Protein AF-A0A1D7TLJ8-F1 (afdb_monomer)

pLDDT: mean 74.47, std 14.19, range [50.56, 96.25]

Radius of gyration: 20.77 Å; Cα contacts (8 Å, |Δi|>4): 31; chains: 1; bounding box: 54×52×45 Å

Mean predicted aligned error: 14.7 Å

Organism: NCBI:txid1193502

Sequence (94 aa):
MLEYYREYRSLAHMAFDYEISEPTASRIIKEVETVLIHSGKFSLPGKKALHQEGGIELEYIVIDATECPVQRPKKDNGVATVGRKSVILPKDKL

Structure (mmCIF, N/CA/C/O backbone):
data_AF-A0A1D7TLJ8-F1
#
_entry.id   AF-A0A1D7TLJ8-F1
#
loop_
_atom_site.group_PDB
_atom_site.id
_atom_site.type_symbol
_atom_site.label_atom_id
_atom_site.label_alt_id
_atom_site.label_comp_id
_atom_site.label_asym_id
_atom_site.label_entity_id
_atom_site.label_seq_id
_atom_site.pdbx_PDB_ins_code
_atom_site.Cartn_x
_atom_site.Cartn_y
_atom_site.Cartn_z
_atom_site.occupancy
_atom_site.B_iso_or_equiv
_atom_site.auth_seq_id
_atom_site.auth_comp_id
_atom_site.auth_asym_id
_atom_site.auth_atom_id
_atom_site.pdbx_PDB_model_num
ATOM 1 N N . MET A 1 1 ? -5.549 -3.039 -11.560 1.00 64.44 1 MET A N 1
ATOM 2 C CA . MET A 1 1 ? -4.842 -2.386 -10.434 1.00 64.44 1 MET A CA 1
ATOM 3 C C . MET A 1 1 ? -5.434 -2.643 -9.062 1.00 64.44 1 MET A C 1
ATOM 5 O O . MET A 1 1 ? -4.673 -2.763 -8.110 1.00 64.44 1 MET A O 1
ATOM 9 N N . LEU A 1 2 ? -6.761 -2.741 -8.923 1.00 70.06 2 LEU A N 1
ATOM 10 C CA . LEU A 1 2 ? -7.352 -3.183 -7.656 1.00 70.06 2 LEU A CA 1
ATOM 11 C C . LEU A 1 2 ? -7.039 -4.659 -7.341 1.00 70.06 2 LEU A C 1
ATOM 13 O O . LEU A 1 2 ? -7.231 -5.066 -6.197 1.00 70.06 2 LEU A O 1
ATOM 17 N N . GLU A 1 3 ? -6.511 -5.443 -8.299 1.00 72.81 3 GLU A N 1
ATOM 18 C CA . GLU A 1 3 ? -6.028 -6.806 -8.019 1.00 72.81 3 GLU A CA 1
ATOM 19 C C . GLU A 1 3 ? -4.879 -6.807 -7.008 1.00 72.81 3 GLU A C 1
ATOM 21 O O . GLU A 1 3 ? -4.740 -7.775 -6.270 1.00 72.81 3 GLU A O 1
ATOM 26 N N . TYR A 1 4 ? -4.112 -5.715 -6.878 1.00 78.62 4 TYR A N 1
ATOM 27 C CA . TYR A 1 4 ? -3.138 -5.589 -5.791 1.00 78.62 4 TYR A CA 1
ATOM 28 C C . TYR A 1 4 ? -3.801 -5.733 -4.414 1.00 78.62 4 TYR A C 1
ATOM 30 O O . TYR A 1 4 ? -3.287 -6.430 -3.551 1.00 78.62 4 TYR A O 1
ATOM 38 N N . TYR A 1 5 ? -4.973 -5.128 -4.210 1.00 75.69 5 TYR A N 1
ATOM 39 C CA . TYR A 1 5 ? -5.670 -5.163 -2.920 1.00 75.69 5 TYR A CA 1
ATOM 40 C C . TYR A 1 5 ? -6.502 -6.427 -2.709 1.00 75.69 5 TYR A C 1
ATOM 42 O O . TYR A 1 5 ? -6.777 -6.786 -1.568 1.00 75.69 5 TYR A O 1
ATOM 50 N N . ARG A 1 6 ? -6.933 -7.085 -3.792 1.00 79.00 6 ARG A N 1
ATOM 51 C CA . ARG A 1 6 ? -7.735 -8.316 -3.716 1.00 79.00 6 ARG A CA 1
ATOM 52 C C . ARG A 1 6 ? -6.898 -9.590 -3.688 1.00 79.00 6 ARG A C 1
ATOM 54 O O . ARG A 1 6 ? -7.276 -10.533 -3.009 1.00 79.00 6 ARG A O 1
ATOM 61 N N . GLU A 1 7 ? -5.794 -9.615 -4.424 1.00 79.62 7 GLU A N 1
ATOM 62 C CA . GLU A 1 7 ? -4.989 -10.818 -4.673 1.00 79.62 7 GLU A CA 1
ATOM 63 C C . GLU A 1 7 ? -3.528 -10.650 -4.232 1.00 79.62 7 GLU A C 1
ATOM 65 O O . GLU A 1 7 ? -2.748 -11.591 -4.348 1.00 79.62 7 GLU A O 1
ATOM 70 N N . TYR A 1 8 ? -3.127 -9.461 -3.756 1.00 80.00 8 TYR A N 1
ATOM 71 C CA . TYR A 1 8 ? -1.739 -9.160 -3.373 1.00 80.00 8 TYR A CA 1
ATOM 72 C C . TYR A 1 8 ? -0.709 -9.491 -4.468 1.00 80.00 8 TYR A C 1
ATOM 74 O O . TYR A 1 8 ? 0.444 -9.842 -4.203 1.00 80.00 8 TYR A O 1
ATOM 82 N N . ARG A 1 9 ? -1.117 -9.351 -5.734 1.00 83.56 9 ARG A N 1
ATOM 83 C CA . ARG A 1 9 ? -0.287 -9.671 -6.899 1.00 83.56 9 ARG A CA 1
ATOM 84 C C . ARG A 1 9 ? 0.949 -8.763 -6.955 1.00 83.56 9 ARG A C 1
ATOM 86 O O . ARG A 1 9 ? 0.879 -7.580 -6.624 1.00 83.56 9 ARG A O 1
ATOM 93 N N . SER A 1 10 ? 2.101 -9.302 -7.364 1.00 88.19 10 SER A N 1
ATOM 94 C CA . SER A 1 10 ? 3.351 -8.522 -7.376 1.00 88.19 10 SER A CA 1
ATOM 95 C C . SER A 1 10 ? 3.315 -7.372 -8.393 1.00 88.19 10 SER A C 1
ATOM 97 O O . SER A 1 10 ? 2.609 -7.431 -9.402 1.00 88.19 10 SER A O 1
ATOM 99 N N . LEU A 1 11 ? 4.126 -6.332 -8.154 1.00 89.69 11 LEU A N 1
ATOM 100 C CA . LEU A 1 11 ? 4.252 -5.196 -9.077 1.00 89.69 11 LEU A CA 1
ATOM 101 C C . LEU A 1 11 ? 4.710 -5.630 -10.474 1.00 89.69 11 LEU A C 1
ATOM 103 O O . LEU A 1 11 ? 4.215 -5.082 -11.449 1.00 89.69 11 LEU A O 1
ATOM 107 N N . ALA A 1 12 ? 5.597 -6.625 -10.561 1.00 90.38 12 ALA A N 1
ATOM 108 C CA . ALA A 1 12 ? 6.072 -7.205 -11.817 1.00 90.38 12 ALA A CA 1
ATOM 109 C C . ALA A 1 12 ? 4.946 -7.873 -12.615 1.00 90.38 12 ALA A C 1
ATOM 111 O O . ALA A 1 12 ? 4.820 -7.654 -13.816 1.00 90.38 12 ALA A O 1
ATOM 112 N N . HIS A 1 13 ? 4.087 -8.644 -11.941 1.00 89.81 13 HIS A N 1
ATOM 113 C CA . HIS A 1 13 ? 2.933 -9.262 -12.589 1.00 89.81 13 HIS A CA 1
ATOM 114 C C . HIS A 1 13 ? 1.955 -8.204 -13.101 1.00 89.81 13 HIS A C 1
ATOM 116 O O . HIS A 1 13 ? 1.544 -8.269 -14.248 1.00 89.81 13 HIS A O 1
ATOM 122 N N . MET A 1 14 ? 1.645 -7.182 -12.300 1.00 89.31 14 MET A N 1
ATOM 123 C CA . MET A 1 14 ? 0.781 -6.091 -12.765 1.00 89.31 14 MET A CA 1
ATOM 124 C C . MET A 1 14 ? 1.424 -5.266 -13.881 1.00 89.31 14 MET A C 1
A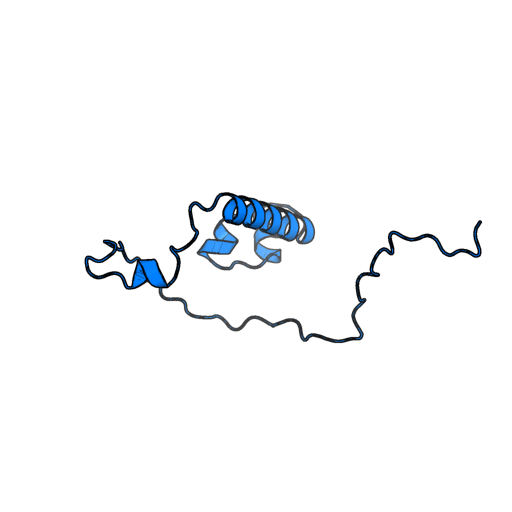TOM 126 O O . MET A 1 14 ? 0.738 -4.832 -14.795 1.00 89.31 14 MET A O 1
ATOM 130 N N . ALA A 1 15 ? 2.733 -5.036 -13.820 1.00 91.94 15 ALA A N 1
ATOM 131 C CA . ALA A 1 15 ? 3.472 -4.373 -14.885 1.00 91.94 15 ALA A CA 1
ATOM 132 C C . ALA A 1 15 ? 3.334 -5.138 -16.208 1.00 91.94 15 ALA A C 1
ATOM 134 O O . ALA A 1 15 ? 3.079 -4.528 -17.242 1.00 91.94 15 ALA A O 1
ATOM 135 N N . PHE A 1 16 ? 3.426 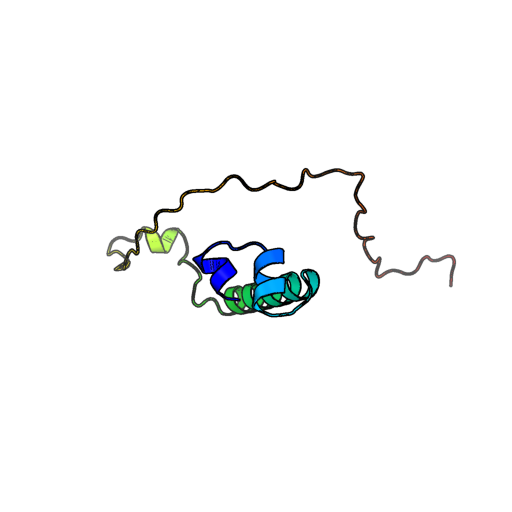-6.468 -16.151 1.00 93.69 16 PHE A N 1
ATOM 136 C CA . PHE A 1 16 ? 3.207 -7.339 -17.298 1.00 93.69 16 PHE A CA 1
ATOM 137 C C . PHE A 1 16 ? 1.751 -7.307 -17.786 1.00 93.69 16 PHE A C 1
ATOM 139 O O . PHE A 1 16 ? 1.516 -7.005 -18.950 1.00 93.69 16 PHE A O 1
ATOM 146 N N . ASP A 1 17 ? 0.783 -7.549 -16.896 1.00 92.62 17 ASP A N 1
ATOM 147 C CA . ASP A 1 17 ? -0.647 -7.645 -17.231 1.00 92.62 17 ASP A CA 1
ATOM 148 C C . ASP A 1 17 ? -1.201 -6.336 -17.829 1.00 92.62 17 ASP A C 1
ATOM 150 O O . ASP A 1 17 ? -2.085 -6.362 -18.683 1.00 92.62 17 ASP A O 1
ATOM 154 N N . TYR A 1 18 ? -0.678 -5.189 -17.385 1.00 91.88 18 TYR A N 1
ATOM 155 C CA . TYR A 1 18 ? -1.110 -3.857 -17.822 1.00 91.88 18 TYR A CA 1
ATOM 156 C C . TYR A 1 18 ? -0.150 -3.181 -18.810 1.00 91.88 18 TYR A C 1
ATOM 158 O O . TYR A 1 18 ? -0.368 -2.019 -19.147 1.00 91.88 18 TYR A O 1
ATOM 166 N N . GLU A 1 19 ? 0.907 -3.868 -19.251 1.00 96.25 19 GLU A N 1
ATOM 167 C CA . GLU A 1 19 ? 1.925 -3.339 -20.174 1.00 96.25 19 GLU A CA 1
ATOM 168 C C . GLU A 1 19 ? 2.542 -1.995 -19.727 1.00 96.25 19 GLU A C 1
ATOM 170 O O . GLU A 1 19 ? 2.834 -1.099 -20.523 1.00 96.25 19 GLU A O 1
ATOM 175 N N . ILE A 1 20 ? 2.763 -1.838 -18.421 1.00 95.06 20 ILE A N 1
ATOM 176 C CA . ILE A 1 20 ? 3.377 -0.647 -17.818 1.00 95.06 20 ILE A CA 1
ATOM 177 C C . ILE A 1 20 ? 4.681 -1.002 -17.111 1.00 95.06 20 ILE A C 1
ATOM 179 O O . ILE A 1 20 ? 4.953 -2.151 -16.793 1.00 95.06 20 ILE A O 1
ATOM 183 N N . SER A 1 21 ? 5.499 0.004 -16.798 1.00 96.19 21 SER A N 1
ATOM 184 C CA . SER A 1 21 ? 6.685 -0.225 -15.969 1.00 96.19 21 SER A CA 1
ATOM 185 C C . SER A 1 21 ? 6.310 -0.519 -14.506 1.00 96.19 21 SER A C 1
ATOM 187 O O . SER A 1 21 ? 5.364 0.070 -13.974 1.00 96.19 21 SER A O 1
ATOM 189 N N . GLU A 1 22 ? 7.086 -1.358 -13.810 1.00 92.69 22 GLU A N 1
ATOM 190 C CA . GLU A 1 22 ? 6.900 -1.607 -12.368 1.00 92.69 22 GLU A CA 1
ATOM 191 C C . GLU A 1 22 ? 6.887 -0.321 -11.516 1.00 92.69 22 GLU A C 1
ATOM 193 O O . GLU A 1 22 ? 6.029 -0.197 -10.634 1.00 92.69 22 GLU A O 1
ATOM 198 N N . PRO A 1 23 ? 7.759 0.684 -11.761 1.00 94.88 23 PRO A N 1
ATOM 199 C CA . PRO A 1 23 ? 7.673 1.960 -11.054 1.00 94.88 23 PRO A CA 1
ATOM 200 C C . PRO A 1 23 ? 6.351 2.693 -11.292 1.00 94.88 23 PRO A C 1
ATOM 202 O O . PRO A 1 23 ? 5.817 3.299 -10.361 1.00 94.88 23 PRO A O 1
ATOM 205 N N . THR A 1 24 ? 5.815 2.642 -12.516 1.00 95.00 24 THR A N 1
ATOM 206 C CA . THR A 1 24 ? 4.496 3.208 -12.839 1.00 95.00 24 THR A CA 1
ATOM 207 C C . THR A 1 24 ? 3.408 2.484 -12.052 1.00 95.00 24 THR A C 1
ATOM 209 O O . THR A 1 24 ? 2.580 3.143 -11.424 1.00 95.00 24 THR A O 1
ATOM 212 N N . ALA A 1 25 ? 3.464 1.149 -11.994 1.00 92.06 25 ALA A N 1
ATOM 213 C CA . ALA A 1 25 ? 2.534 0.359 -11.195 1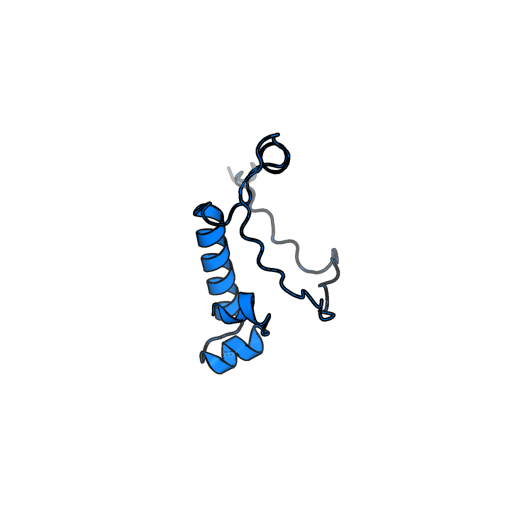.00 92.06 25 ALA A CA 1
ATOM 214 C C . ALA A 1 25 ? 2.592 0.747 -9.702 1.00 92.06 25 ALA A C 1
ATOM 216 O O . ALA A 1 25 ? 1.573 0.996 -9.063 1.00 92.06 25 ALA A O 1
ATOM 217 N N . SER A 1 26 ? 3.793 0.906 -9.138 1.00 90.88 26 SER A N 1
ATOM 218 C CA . SER A 1 26 ? 3.949 1.355 -7.747 1.00 90.88 26 SER A CA 1
ATOM 219 C C . SER A 1 26 ? 3.358 2.748 -7.497 1.00 90.88 26 SER A C 1
ATOM 221 O O . SER A 1 26 ? 2.768 2.985 -6.442 1.00 90.88 26 SER A O 1
ATOM 223 N N . ARG A 1 27 ? 3.526 3.686 -8.440 1.00 94.50 27 ARG A N 1
ATOM 224 C CA . ARG A 1 27 ? 3.025 5.064 -8.306 1.00 94.50 27 ARG A CA 1
ATOM 225 C C . ARG A 1 27 ? 1.506 5.115 -8.284 1.00 94.50 27 ARG A C 1
ATOM 227 O O . ARG A 1 27 ? 0.955 5.700 -7.358 1.00 94.50 27 ARG A O 1
ATOM 234 N N . ILE A 1 28 ? 0.848 4.471 -9.244 1.00 93.12 28 ILE A N 1
ATOM 235 C CA . ILE A 1 28 ? -0.615 4.528 -9.333 1.00 93.12 28 ILE A CA 1
ATOM 236 C C . ILE A 1 28 ? -1.247 3.819 -8.122 1.00 93.12 28 ILE A C 1
ATOM 238 O O . ILE A 1 28 ? -2.207 4.343 -7.567 1.00 93.12 28 ILE A O 1
ATOM 242 N N . ILE A 1 29 ? -0.682 2.702 -7.631 1.00 91.00 29 ILE A N 1
ATOM 243 C CA . ILE A 1 29 ? -1.159 2.055 -6.389 1.00 91.00 29 ILE A CA 1
ATOM 244 C C . ILE A 1 29 ? -1.145 3.053 -5.230 1.00 91.00 29 ILE A C 1
ATOM 246 O O . ILE A 1 29 ? -2.171 3.255 -4.592 1.00 91.00 29 ILE A O 1
ATOM 250 N N . LYS A 1 30 ? -0.022 3.748 -5.008 1.00 91.44 30 LYS A N 1
ATOM 251 C CA . LYS A 1 30 ? 0.103 4.754 -3.938 1.00 91.44 30 LYS A CA 1
ATOM 252 C C . LYS A 1 30 ? -0.869 5.921 -4.103 1.00 91.44 30 LYS A C 1
ATOM 254 O O . LYS A 1 30 ? -1.383 6.430 -3.107 1.00 91.44 30 LYS A O 1
ATOM 259 N N . GLU A 1 31 ? -1.109 6.370 -5.332 1.00 94.00 31 GLU A N 1
ATOM 260 C CA . GLU A 1 31 ? -2.075 7.436 -5.618 1.00 94.00 31 GLU A CA 1
ATOM 261 C C . GLU A 1 31 ? -3.502 6.994 -5.279 1.00 94.00 31 GLU A C 1
ATOM 263 O O . GLU A 1 31 ? -4.214 7.711 -4.575 1.00 94.00 31 GLU A O 1
ATOM 268 N N . VAL A 1 32 ? -3.891 5.785 -5.690 1.00 90.50 32 VAL A N 1
ATOM 269 C CA . VAL A 1 32 ? -5.195 5.192 -5.360 1.00 90.50 32 VAL A CA 1
ATOM 270 C C . VAL A 1 32 ? -5.348 5.031 -3.847 1.00 90.50 32 VAL A C 1
ATOM 272 O O . VAL A 1 32 ? -6.348 5.477 -3.289 1.00 90.50 32 VAL A O 1
ATOM 275 N N . GLU A 1 33 ? -4.343 4.477 -3.167 1.00 89.31 33 GLU A N 1
ATOM 276 C CA . GLU A 1 33 ? -4.282 4.364 -1.702 1.00 89.31 33 GLU A CA 1
ATOM 277 C C . GLU A 1 33 ? -4.511 5.717 -1.027 1.00 89.31 33 GLU A C 1
ATOM 279 O O . GLU A 1 33 ? -5.341 5.849 -0.127 1.00 89.31 33 GLU A O 1
ATOM 284 N N . THR A 1 34 ? -3.812 6.748 -1.504 1.00 93.25 34 THR A N 1
ATOM 285 C CA . THR A 1 34 ? -3.913 8.105 -0.965 1.00 93.25 34 THR A CA 1
ATOM 286 C C . THR A 1 34 ? -5.331 8.644 -1.114 1.00 93.25 34 THR A C 1
ATOM 288 O O . THR A 1 34 ? -5.877 9.177 -0.147 1.00 93.25 34 THR A O 1
ATOM 291 N N . VAL A 1 35 ? -5.954 8.479 -2.284 1.00 93.56 35 VAL A N 1
ATOM 292 C CA . VAL A 1 35 ? -7.338 8.914 -2.532 1.00 93.56 35 VAL A CA 1
ATOM 293 C C . VAL A 1 35 ? -8.326 8.156 -1.643 1.00 93.56 35 VAL A C 1
ATOM 295 O O . VAL A 1 35 ? -9.205 8.774 -1.041 1.00 93.56 35 VAL A O 1
ATOM 298 N N . LEU A 1 36 ? -8.177 6.835 -1.513 1.00 88.12 36 LEU A N 1
ATOM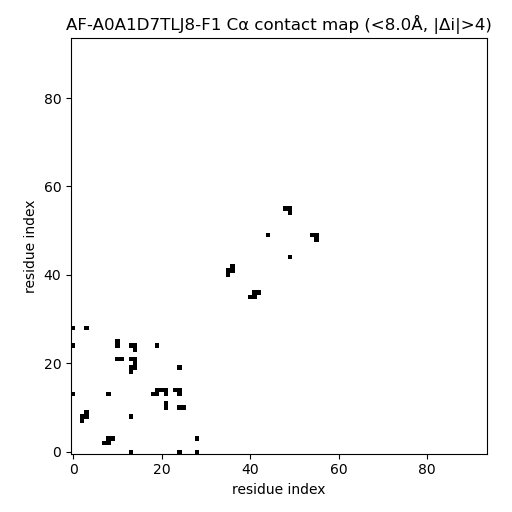 299 C CA . LEU A 1 36 ? -9.055 6.007 -0.683 1.00 88.12 36 LEU A CA 1
ATOM 300 C C . LEU A 1 36 ? -8.963 6.393 0.795 1.00 88.12 36 LEU A C 1
ATOM 302 O O . LEU A 1 36 ? -10.000 6.555 1.441 1.00 88.12 36 LEU A O 1
ATOM 306 N N . ILE A 1 37 ? -7.751 6.620 1.306 1.00 88.50 37 ILE A N 1
ATOM 307 C CA . ILE A 1 37 ? -7.523 7.087 2.680 1.00 88.50 37 ILE A CA 1
ATOM 308 C C . ILE A 1 37 ? -8.158 8.465 2.892 1.00 88.50 37 ILE A C 1
ATOM 310 O O . ILE A 1 37 ? -8.891 8.654 3.861 1.00 88.50 37 ILE A O 1
ATOM 314 N N . HIS A 1 38 ? -7.940 9.413 1.973 1.00 93.00 38 HIS A N 1
ATOM 315 C CA . HIS A 1 38 ? -8.518 10.760 2.076 1.00 93.00 38 HIS A CA 1
ATOM 316 C C . HIS A 1 38 ? -10.044 10.766 1.978 1.00 93.00 38 HIS A C 1
ATOM 318 O O . HIS A 1 38 ? -10.686 11.658 2.526 1.00 93.00 38 HIS A O 1
ATOM 324 N N . SER A 1 39 ? -10.638 9.782 1.300 1.00 93.25 39 SER A N 1
ATOM 325 C CA . SER A 1 39 ? -12.093 9.696 1.176 1.00 93.25 39 SER A CA 1
ATOM 326 C C . SER A 1 39 ? -12.801 9.421 2.506 1.00 93.25 39 SER A C 1
ATOM 328 O O . SER A 1 39 ? -13.988 9.717 2.621 1.00 93.25 39 SER A O 1
ATOM 330 N N . GLY A 1 40 ? -12.122 8.801 3.480 1.00 87.12 40 GLY A N 1
ATOM 331 C CA . GLY A 1 40 ? -12.698 8.406 4.771 1.00 87.12 40 GLY A CA 1
ATOM 332 C C . GLY A 1 40 ? -13.801 7.337 4.705 1.00 87.12 40 GLY A C 1
ATOM 333 O O . GLY A 1 40 ? -14.225 6.836 5.741 1.00 87.12 40 GLY A O 1
ATOM 334 N N . LYS A 1 41 ? -14.254 6.941 3.506 1.00 84.38 41 LYS A N 1
ATOM 335 C CA . LYS A 1 41 ? -15.388 6.017 3.304 1.00 84.38 41 LYS A CA 1
ATOM 336 C C . LYS A 1 41 ? -15.146 4.620 3.868 1.00 84.38 41 LYS A C 1
ATOM 338 O O . LYS A 1 41 ? -16.093 3.937 4.232 1.00 84.38 41 LYS A O 1
ATOM 343 N N . PHE A 1 42 ? -13.882 4.211 3.916 1.00 79.38 42 PHE A N 1
ATOM 344 C CA . PHE A 1 42 ? -13.444 2.903 4.404 1.00 79.38 42 PHE A CA 1
ATOM 345 C C . PHE A 1 42 ? -12.747 3.000 5.766 1.00 79.38 42 PHE A C 1
ATOM 347 O O . PHE A 1 42 ? -12.128 2.041 6.223 1.00 79.38 42 PHE A O 1
ATOM 354 N N . SER A 1 43 ? -12.792 4.169 6.411 1.00 83.00 43 SER A N 1
ATOM 355 C CA . SER A 1 43 ? -12.229 4.337 7.743 1.00 83.00 43 SER A CA 1
ATOM 356 C C . SER A 1 43 ? -13.116 3.640 8.762 1.00 83.00 43 SER A C 1
ATOM 358 O O . SER A 1 43 ? -14.317 3.892 8.840 1.00 83.00 43 SER A O 1
ATOM 360 N N . LEU A 1 44 ? -12.506 2.777 9.572 1.00 77.88 44 LEU A N 1
ATOM 361 C CA . LEU A 1 44 ? -13.206 2.176 10.696 1.00 77.88 44 LEU A CA 1
ATOM 362 C C . LEU A 1 44 ? -13.612 3.264 11.699 1.00 77.88 44 LEU A C 1
ATOM 364 O O . LEU A 1 44 ? -12.841 4.205 11.936 1.00 77.88 44 LEU A O 1
ATOM 368 N N . PRO A 1 45 ? -14.794 3.134 12.322 1.00 77.75 45 PRO A N 1
ATOM 369 C CA . PRO A 1 45 ? -15.184 4.031 13.392 1.00 77.75 45 PRO A CA 1
ATOM 370 C C . PRO A 1 45 ? -14.190 3.912 14.557 1.00 77.75 45 PRO A C 1
ATOM 372 O O . PRO A 1 45 ? -13.539 2.884 14.764 1.00 77.75 45 PRO A O 1
ATOM 375 N N . GLY A 1 46 ? -14.042 4.992 15.327 1.00 78.44 46 GLY A N 1
ATOM 376 C CA . GLY A 1 46 ? -13.098 5.021 16.444 1.00 78.44 46 GLY A CA 1
ATOM 377 C C . GLY A 1 46 ? -13.384 3.924 17.477 1.00 78.44 46 GLY A C 1
ATOM 378 O O . GLY A 1 46 ? -14.531 3.533 17.674 1.00 78.44 46 GLY A O 1
ATOM 379 N N . LYS A 1 47 ? -12.350 3.474 18.205 1.00 75.94 47 LYS A N 1
ATOM 380 C CA . LYS A 1 47 ? -12.444 2.357 19.173 1.00 75.94 47 LYS A CA 1
ATOM 381 C C . LYS A 1 47 ? -13.636 2.453 20.136 1.00 75.94 47 LYS A C 1
ATOM 383 O O . LYS A 1 47 ? -14.242 1.444 20.452 1.00 75.94 47 LYS A O 1
ATOM 388 N N . LYS A 1 48 ? -13.992 3.660 20.591 1.00 74.25 48 LYS A N 1
ATOM 389 C CA . LYS A 1 48 ? -15.132 3.876 21.500 1.00 74.25 48 LYS A CA 1
ATOM 390 C C . LYS A 1 48 ? -16.491 3.595 20.847 1.00 74.25 48 LYS A C 1
ATOM 392 O O . LYS A 1 48 ? -17.385 3.108 21.523 1.00 74.25 48 LYS A O 1
ATOM 397 N N . ALA A 1 49 ? -16.631 3.886 19.555 1.00 72.25 49 ALA A N 1
ATOM 398 C CA . ALA A 1 49 ? -17.854 3.638 18.797 1.00 72.25 49 ALA A CA 1
ATOM 399 C C . ALA A 1 49 ? -18.053 2.140 18.500 1.00 72.25 49 ALA A C 1
ATOM 401 O O . ALA A 1 49 ? -19.184 1.685 18.420 1.00 72.25 49 ALA A O 1
ATOM 402 N N . LEU A 1 50 ? -16.968 1.359 18.424 1.00 67.50 50 LEU A N 1
ATOM 403 C CA . LEU A 1 50 ? -17.033 -0.104 18.292 1.00 67.50 50 LEU A CA 1
ATOM 404 C C . LEU A 1 50 ? -17.543 -0.819 19.559 1.00 67.50 50 LEU A C 1
ATOM 406 O O . LEU A 1 50 ? -17.941 -1.975 19.477 1.00 67.50 50 LEU A O 1
ATOM 410 N N . HIS A 1 51 ? -17.513 -0.158 20.721 1.00 69.94 51 HIS A N 1
ATOM 411 C CA . HIS A 1 51 ? -17.827 -0.756 22.027 1.00 69.94 51 HIS A CA 1
ATOM 412 C C . HIS A 1 51 ? -19.023 -0.097 22.743 1.00 69.94 51 HIS A C 1
ATOM 414 O O . HIS A 1 51 ? -19.218 -0.340 23.931 1.00 69.94 51 HIS A O 1
ATOM 420 N N . GLN A 1 52 ? -19.802 0.760 22.072 1.00 65.00 52 GLN A N 1
ATOM 421 C CA . GLN A 1 52 ? -20.974 1.392 22.691 1.00 65.00 52 GLN A CA 1
ATOM 422 C C . GLN A 1 52 ? -22.112 0.385 22.919 1.00 65.00 52 GLN A C 1
ATOM 424 O O . GLN A 1 52 ? -22.438 -0.412 22.037 1.00 65.00 52 GLN A O 1
ATOM 429 N N . GLU A 1 53 ? -22.729 0.452 24.103 1.00 54.00 53 GLU A N 1
ATOM 430 C CA . GLU A 1 53 ? -23.930 -0.3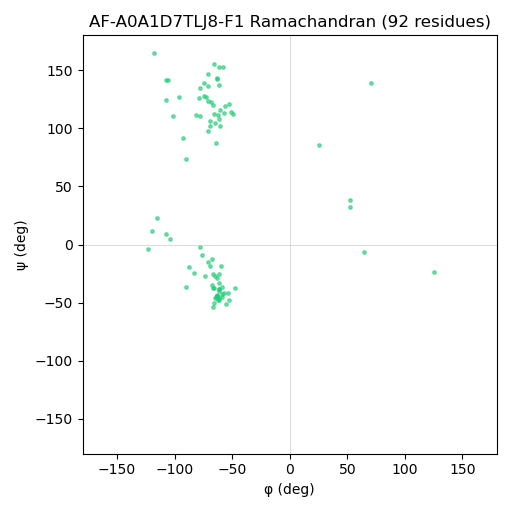14 24.452 1.00 54.00 53 GLU A CA 1
ATOM 431 C C . GLU A 1 53 ? -25.073 0.066 23.498 1.00 54.00 53 GLU A C 1
ATOM 433 O O . GLU A 1 53 ? -25.493 1.220 23.443 1.00 54.00 53 GLU A O 1
ATOM 438 N N . GLY A 1 54 ? -25.518 -0.904 22.695 1.00 60.72 54 GLY A N 1
ATOM 439 C CA . GLY A 1 54 ? -26.460 -0.714 21.585 1.00 60.72 54 GLY A CA 1
ATOM 440 C C . GLY A 1 54 ? -25.931 -1.233 20.245 1.00 60.72 54 GLY A C 1
ATOM 441 O O . GLY A 1 54 ? -26.735 -1.626 19.410 1.00 60.72 54 GLY A O 1
ATOM 442 N N . GLY A 1 55 ? -24.602 -1.330 20.094 1.00 56.44 55 GLY A N 1
ATOM 443 C CA . GLY A 1 55 ? -23.928 -1.948 18.949 1.00 56.44 55 GLY A CA 1
ATOM 444 C C . GLY A 1 55 ? -24.033 -1.145 17.648 1.00 56.44 55 GLY A C 1
ATOM 445 O O . GLY A 1 55 ? -25.080 -0.624 17.284 1.00 56.44 55 GLY A O 1
ATOM 446 N N . ILE A 1 56 ? -22.935 -1.070 16.898 1.00 61.03 56 ILE A N 1
ATOM 447 C CA . ILE A 1 56 ? -23.047 -0.870 15.450 1.00 61.03 56 ILE A CA 1
ATOM 448 C C . ILE A 1 56 ? -23.502 -2.228 14.901 1.00 61.03 56 ILE A C 1
ATOM 450 O O . ILE A 1 56 ? -22.857 -3.231 15.215 1.00 61.03 56 ILE A O 1
ATOM 454 N N . GLU A 1 57 ? -24.581 -2.287 14.112 1.00 62.56 57 GLU A N 1
ATOM 455 C CA . GLU A 1 57 ? -24.855 -3.462 13.271 1.00 62.56 57 GLU A CA 1
ATOM 456 C C . GLU A 1 57 ? -23.717 -3.568 12.252 1.00 62.56 57 GLU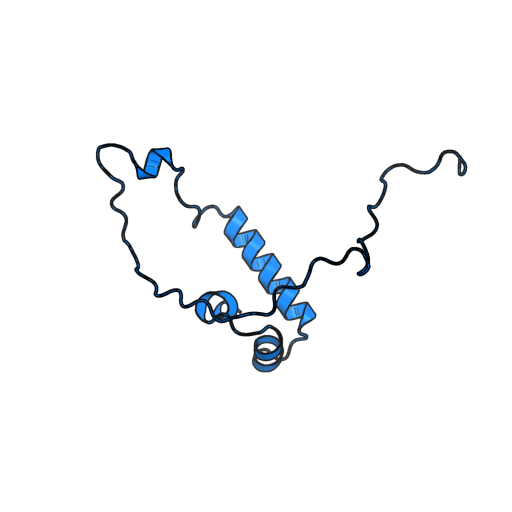 A C 1
ATOM 458 O O . GLU A 1 57 ? -23.724 -2.956 11.186 1.00 62.56 57 GLU A O 1
ATOM 463 N N . LEU A 1 58 ? -22.653 -4.257 12.650 1.00 63.16 58 LEU A N 1
ATOM 464 C CA . LEU A 1 58 ? -21.505 -4.504 11.804 1.00 63.16 58 LEU A CA 1
ATOM 465 C C . LEU A 1 58 ? -21.859 -5.680 10.901 1.00 63.16 58 LEU A C 1
ATOM 467 O O . LEU A 1 58 ? -21.975 -6.818 11.352 1.00 63.16 58 LEU A O 1
ATOM 471 N N . GLU A 1 59 ? -22.015 -5.402 9.612 1.00 64.06 59 GLU A N 1
ATOM 472 C CA . GLU A 1 59 ? -21.991 -6.439 8.591 1.00 64.06 59 GLU A CA 1
ATOM 473 C C . GLU A 1 59 ? -20.543 -6.936 8.470 1.00 64.06 59 GLU A C 1
ATOM 475 O O . GLU A 1 59 ? -19.677 -6.293 7.872 1.00 64.06 59 GLU A O 1
ATOM 480 N N . TYR A 1 60 ? -20.239 -8.046 9.143 1.00 65.69 60 TYR A N 1
ATOM 481 C CA . TYR A 1 60 ? -18.908 -8.641 9.107 1.00 65.69 60 TYR A CA 1
ATOM 482 C C . TYR A 1 60 ? -18.720 -9.428 7.811 1.00 65.69 60 TYR A C 1
ATOM 484 O O . TYR A 1 60 ? -19.463 -10.364 7.526 1.00 65.69 60 TYR A O 1
ATOM 492 N N . ILE A 1 61 ? -17.656 -9.115 7.076 1.00 61.91 61 ILE A N 1
ATOM 493 C CA . ILE A 1 61 ? -17.110 -10.007 6.054 1.00 61.91 61 ILE A CA 1
ATOM 494 C C . ILE A 1 61 ? -15.887 -10.674 6.679 1.00 61.91 61 ILE A C 1
ATOM 496 O O . ILE A 1 61 ? -14.880 -10.018 6.946 1.00 61.91 61 ILE A O 1
ATOM 500 N N . VAL A 1 62 ? -15.987 -11.975 6.955 1.00 63.22 62 VAL A N 1
ATOM 501 C CA . VAL A 1 62 ? -14.844 -12.772 7.412 1.00 63.22 62 VAL A CA 1
ATOM 502 C C . VAL A 1 62 ? -13.994 -13.093 6.188 1.00 63.22 62 VAL A C 1
ATOM 504 O O . VAL A 1 62 ? -14.424 -13.835 5.308 1.00 63.22 62 VAL A O 1
ATOM 507 N N . ILE A 1 63 ? -12.805 -12.498 6.118 1.00 66.06 63 ILE A N 1
ATOM 508 C CA . ILE A 1 63 ? -11.822 -12.760 5.065 1.00 66.06 63 ILE A CA 1
ATOM 509 C C . ILE A 1 63 ? -10.694 -13.570 5.694 1.00 66.06 63 ILE A C 1
ATOM 511 O O . ILE A 1 63 ? -10.103 -13.138 6.685 1.00 66.06 63 ILE A O 1
ATOM 515 N N . ASP A 1 64 ? -10.405 -14.737 5.123 1.00 64.81 64 ASP A N 1
ATOM 516 C CA . ASP A 1 64 ? -9.229 -15.521 5.488 1.00 64.81 64 ASP A CA 1
ATOM 517 C C . ASP A 1 64 ? -7.975 -14.784 5.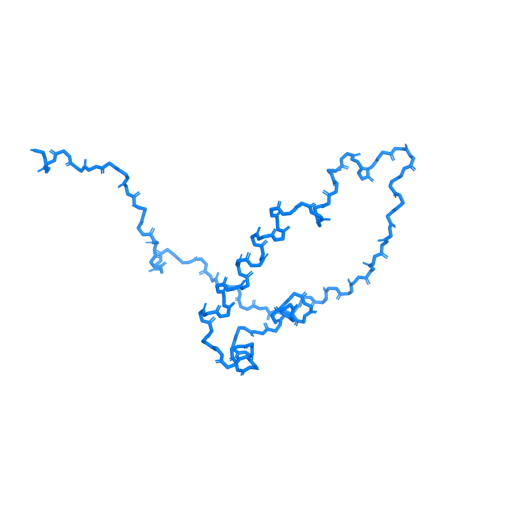000 1.00 64.81 64 ASP A C 1
ATOM 519 O O . ASP A 1 64 ? -7.671 -14.743 3.808 1.00 64.81 64 ASP A O 1
ATOM 523 N N . ALA A 1 65 ? -7.292 -14.109 5.922 1.00 64.44 65 ALA A N 1
ATOM 524 C CA . ALA A 1 65 ? -6.053 -13.401 5.646 1.00 64.44 65 ALA A CA 1
ATOM 525 C C . ALA A 1 65 ? -4.875 -14.352 5.879 1.00 64.44 65 ALA A C 1
ATOM 527 O O . ALA A 1 65 ? -4.157 -14.242 6.873 1.00 64.44 65 ALA A O 1
ATOM 528 N N . THR A 1 66 ? -4.669 -15.309 4.974 1.00 61.47 66 THR A N 1
ATOM 529 C CA . THR A 1 66 ? -3.431 -16.092 4.983 1.00 61.47 66 THR A CA 1
ATOM 530 C C . THR A 1 66 ? -2.281 -15.177 4.576 1.00 61.47 66 THR A C 1
ATOM 532 O O . THR A 1 66 ? -2.156 -14.795 3.411 1.00 61.47 66 THR A O 1
ATOM 535 N N . GLU A 1 67 ? -1.440 -14.796 5.532 1.00 61.56 67 GLU A N 1
ATOM 536 C CA . GLU A 1 67 ? -0.224 -14.045 5.242 1.00 61.56 67 GLU A CA 1
ATOM 537 C C . GLU A 1 67 ? 0.731 -14.927 4.420 1.00 61.56 67 GLU A C 1
ATOM 539 O O . GLU A 1 67 ? 1.264 -15.923 4.913 1.00 61.56 67 GLU A O 1
ATOM 544 N N . CYS A 1 68 ? 0.972 -14.579 3.153 1.00 58.88 68 CYS A N 1
ATOM 545 C CA . CYS A 1 68 ? 2.089 -15.157 2.411 1.00 58.88 68 CYS A CA 1
ATOM 546 C C . CYS A 1 68 ? 3.396 -14.471 2.841 1.00 58.88 68 CYS A C 1
ATOM 548 O O . CYS A 1 68 ? 3.447 -13.238 2.904 1.00 58.88 68 CYS A O 1
ATOM 550 N N . PRO A 1 69 ? 4.480 -15.226 3.099 1.00 57.38 69 PRO A N 1
ATOM 551 C CA . PRO A 1 69 ? 5.765 -14.641 3.447 1.00 57.38 69 PRO A CA 1
ATOM 552 C C . PRO A 1 69 ? 6.275 -13.787 2.283 1.00 57.38 69 PRO A C 1
ATOM 554 O O . PRO A 1 69 ? 6.651 -14.295 1.229 1.00 57.38 69 PRO A O 1
ATOM 557 N N . VAL A 1 70 ? 6.306 -12.473 2.485 1.00 61.28 70 VAL A N 1
ATOM 558 C CA . VAL A 1 70 ? 6.923 -11.516 1.567 1.00 61.28 70 VAL A CA 1
ATOM 559 C C . VAL A 1 70 ? 8.235 -11.021 2.164 1.00 61.28 70 VAL A C 1
ATOM 561 O O . VAL A 1 70 ? 8.352 -10.800 3.372 1.00 61.28 70 VAL A O 1
ATOM 564 N N . GLN A 1 71 ? 9.247 -10.843 1.315 1.00 52.41 71 GLN A N 1
ATOM 565 C CA . GLN A 1 71 ? 10.524 -10.269 1.719 1.00 52.41 71 GLN A CA 1
ATOM 566 C C . GLN A 1 71 ? 10.295 -8.850 2.254 1.00 52.41 71 GLN A C 1
ATOM 568 O O . GLN A 1 71 ? 10.147 -7.897 1.491 1.00 52.41 71 GLN A O 1
ATOM 573 N N . ARG A 1 72 ? 10.291 -8.686 3.580 1.00 67.75 72 ARG A N 1
ATOM 574 C CA . ARG A 1 72 ? 10.312 -7.364 4.207 1.00 67.75 72 ARG A CA 1
ATOM 575 C C . ARG A 1 72 ? 11.665 -6.713 3.899 1.00 67.75 72 ARG A C 1
ATOM 577 O O . ARG A 1 72 ? 12.686 -7.269 4.316 1.00 67.75 72 ARG A O 1
ATOM 584 N N . PRO A 1 73 ? 11.715 -5.549 3.226 1.00 62.31 73 PRO A N 1
ATOM 585 C CA . PRO A 1 73 ? 12.968 -4.837 3.027 1.00 62.31 73 PRO A CA 1
ATOM 586 C C . PRO A 1 73 ? 13.611 -4.567 4.389 1.00 62.31 73 PRO A C 1
ATOM 588 O O . PRO A 1 73 ? 13.007 -3.946 5.270 1.00 62.31 73 PRO A O 1
ATOM 591 N N . LYS A 1 74 ? 14.819 -5.097 4.595 1.00 70.88 74 LYS A N 1
ATOM 592 C CA . LYS A 1 74 ? 15.555 -4.897 5.841 1.00 70.88 74 LYS A CA 1
ATOM 593 C C . LYS A 1 74 ? 15.961 -3.429 5.887 1.00 70.88 74 LYS A C 1
ATOM 595 O O . LYS A 1 74 ? 16.597 -2.938 4.959 1.00 70.88 74 LYS A O 1
ATOM 600 N N . LYS A 1 75 ? 15.555 -2.720 6.943 1.00 64.12 75 LYS A N 1
ATOM 601 C CA . LYS A 1 75 ? 15.952 -1.327 7.145 1.00 64.12 75 LYS A CA 1
ATOM 602 C C . LYS A 1 75 ? 17.463 -1.303 7.364 1.00 64.12 75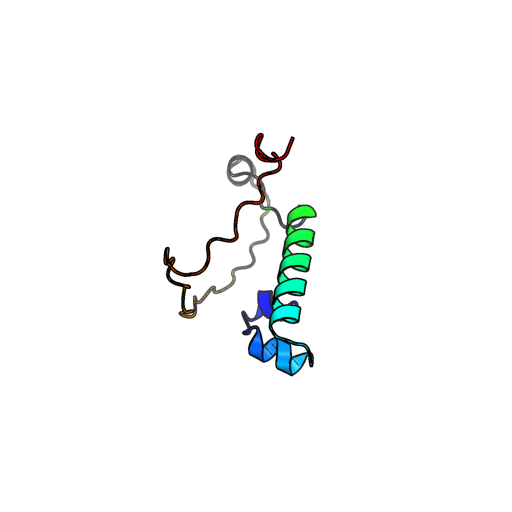 LYS A C 1
ATOM 604 O O . LYS A 1 75 ? 17.930 -1.709 8.424 1.00 64.12 75 LYS A O 1
ATOM 609 N N . ASP A 1 76 ? 18.194 -0.877 6.346 1.00 68.06 76 ASP A N 1
ATOM 610 C CA . ASP A 1 76 ? 19.629 -0.643 6.401 1.00 68.06 76 ASP A CA 1
ATOM 611 C C . ASP A 1 76 ? 19.884 0.868 6.375 1.00 68.06 76 ASP A C 1
ATOM 613 O O . ASP A 1 76 ? 19.191 1.616 5.684 1.00 68.06 76 ASP A O 1
ATOM 617 N N . ASN A 1 77 ? 20.868 1.320 7.146 1.00 64.38 77 ASN A N 1
ATOM 618 C CA . ASN A 1 77 ? 21.317 2.710 7.150 1.00 64.38 77 ASN A CA 1
ATOM 619 C C . ASN A 1 77 ? 22.184 3.037 5.915 1.00 64.38 77 ASN A C 1
ATOM 621 O O . ASN A 1 77 ? 22.510 4.202 5.702 1.00 64.38 77 ASN A O 1
ATOM 625 N N . GLY A 1 78 ? 22.566 2.030 5.116 1.00 61.25 78 GLY A N 1
ATOM 626 C CA . GLY A 1 78 ? 23.401 2.182 3.919 1.00 61.25 78 GLY A CA 1
ATOM 627 C C . GLY A 1 78 ? 22.657 2.497 2.614 1.00 61.25 78 GLY A C 1
ATOM 628 O O . GLY A 1 78 ? 23.269 3.011 1.679 1.00 61.25 78 GLY A O 1
ATOM 629 N N . VAL A 1 79 ? 21.347 2.236 2.522 1.00 56.06 79 VAL A N 1
ATOM 630 C CA . VAL A 1 79 ? 20.571 2.474 1.290 1.00 56.06 79 VAL A CA 1
ATOM 631 C C . VAL A 1 79 ? 19.954 3.867 1.339 1.00 56.06 79 VAL A C 1
ATOM 633 O O . VAL A 1 79 ? 18.876 4.067 1.889 1.00 56.06 79 VAL A O 1
ATOM 636 N N . ALA A 1 80 ? 20.711 4.824 0.795 1.00 54.88 80 ALA A N 1
ATOM 637 C CA . ALA A 1 80 ? 20.332 6.191 0.436 1.00 54.88 80 ALA A CA 1
ATOM 638 C C . ALA A 1 80 ? 19.143 6.772 1.224 1.00 54.88 80 ALA A C 1
ATOM 640 O O . ALA A 1 80 ? 18.000 6.787 0.763 1.00 54.88 80 ALA A O 1
ATOM 641 N N . THR A 1 81 ? 19.434 7.342 2.395 1.00 54.53 81 THR A N 1
ATOM 642 C CA . THR A 1 81 ? 18.568 8.352 3.008 1.00 54.53 81 THR A CA 1
ATOM 643 C C . THR A 1 81 ? 18.247 9.396 1.938 1.00 54.53 81 THR A C 1
ATOM 645 O O . THR A 1 81 ? 19.146 10.110 1.495 1.00 54.53 81 THR A O 1
ATOM 648 N N . VAL A 1 82 ? 16.986 9.482 1.497 1.00 56.66 82 VAL A N 1
ATOM 649 C CA . VAL A 1 82 ? 16.517 10.601 0.668 1.00 56.66 82 VAL A CA 1
ATOM 650 C C . VAL A 1 82 ? 16.936 11.872 1.396 1.00 56.66 82 VAL A C 1
ATOM 652 O O . VAL A 1 82 ? 16.496 12.109 2.523 1.00 56.66 82 VAL A O 1
ATOM 655 N N . GLY A 1 83 ? 17.848 12.642 0.796 1.00 54.16 83 GLY A N 1
ATOM 656 C CA . GLY A 1 83 ? 18.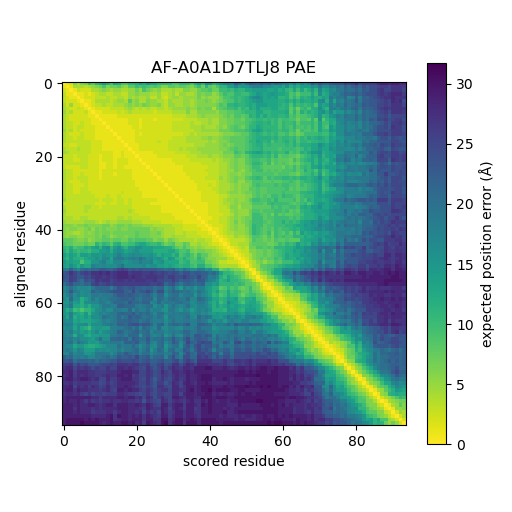361 13.860 1.406 1.00 54.16 83 GLY A CA 1
ATOM 657 C C . GLY A 1 83 ? 17.185 14.739 1.815 1.00 54.16 83 GLY A C 1
ATOM 658 O O . GLY A 1 83 ? 16.356 15.099 0.977 1.00 54.16 83 GLY A O 1
ATOM 659 N N . ARG A 1 84 ? 17.075 15.058 3.110 1.00 57.19 84 ARG A N 1
ATOM 660 C CA . ARG A 1 84 ? 16.113 16.062 3.571 1.00 57.19 84 ARG A CA 1
ATOM 661 C C . ARG A 1 84 ? 16.430 17.352 2.816 1.00 57.19 84 ARG A C 1
ATOM 663 O O . ARG A 1 84 ? 17.494 17.925 3.026 1.00 57.19 84 ARG A O 1
ATOM 670 N N . LYS A 1 85 ? 15.530 17.812 1.939 1.00 57.41 85 LYS A N 1
ATOM 671 C CA . LYS A 1 85 ? 15.617 19.169 1.383 1.00 57.41 85 LYS A CA 1
ATOM 672 C C . LYS A 1 85 ? 15.508 20.147 2.553 1.00 57.41 85 LYS A C 1
ATOM 674 O O . LYS A 1 85 ? 14.440 20.280 3.145 1.00 57.41 85 LYS A O 1
ATOM 679 N N . SER A 1 86 ? 16.606 20.805 2.909 1.00 61.06 86 SER A N 1
ATOM 680 C CA . SER A 1 86 ? 16.567 21.951 3.810 1.00 61.06 86 SER A CA 1
ATOM 681 C C . SER A 1 86 ? 15.940 23.129 3.064 1.00 61.06 86 SER A C 1
ATOM 683 O O . SER A 1 86 ? 16.415 23.514 2.000 1.00 61.06 86 SER A O 1
ATOM 685 N N . VAL A 1 87 ? 14.869 23.703 3.615 1.00 62.12 87 VAL A N 1
ATOM 686 C CA . VAL A 1 87 ? 14.218 24.917 3.076 1.00 62.12 87 VAL A CA 1
ATOM 687 C C . VAL A 1 87 ? 15.095 26.167 3.286 1.00 62.12 87 VAL A C 1
ATOM 689 O O . VAL A 1 87 ? 14.885 27.195 2.655 1.00 62.12 87 VAL A O 1
ATOM 692 N N . ILE A 1 88 ? 16.109 26.078 4.150 1.00 65.19 88 ILE A N 1
ATOM 693 C CA . ILE A 1 88 ? 16.991 27.186 4.523 1.00 65.19 88 ILE A CA 1
ATOM 694 C C . ILE A 1 88 ? 18.270 27.134 3.674 1.00 65.19 88 ILE A C 1
ATOM 696 O O . ILE A 1 88 ? 18.944 26.101 3.637 1.00 65.19 88 ILE A O 1
ATOM 700 N N . LEU A 1 89 ? 18.604 28.246 3.010 1.00 62.72 89 LEU A N 1
ATOM 701 C CA . LEU A 1 89 ? 19.874 28.429 2.301 1.00 62.72 89 LEU A CA 1
ATOM 702 C C . LEU A 1 89 ? 21.022 28.670 3.305 1.00 62.72 89 LEU A C 1
ATOM 704 O O . LEU A 1 89 ? 20.824 29.408 4.275 1.00 62.72 89 LEU A O 1
ATOM 708 N N . PRO A 1 90 ? 22.217 28.084 3.101 1.00 61.91 90 PRO A N 1
ATOM 709 C CA . PRO A 1 90 ? 23.380 28.356 3.944 1.00 61.91 90 PRO A CA 1
ATOM 710 C C . PRO A 1 90 ? 23.779 29.833 3.866 1.00 61.91 90 PRO A C 1
ATOM 712 O O . PRO A 1 90 ? 23.832 30.401 2.774 1.00 61.91 90 PRO A O 1
ATOM 715 N N . LYS A 1 91 ? 24.098 30.433 5.020 1.00 59.16 91 LYS A N 1
ATOM 716 C CA . LYS A 1 91 ? 24.498 31.848 5.144 1.00 59.16 91 LYS A CA 1
ATOM 717 C C . LYS A 1 91 ? 25.747 32.217 4.339 1.00 59.16 91 LYS A C 1
ATOM 719 O O . LYS A 1 91 ? 25.929 33.388 4.049 1.00 59.16 91 LYS A O 1
ATOM 724 N N . ASP A 1 92 ? 26.549 31.236 3.938 1.00 67.75 92 ASP A N 1
ATOM 725 C CA . ASP A 1 92 ? 27.788 31.453 3.180 1.00 67.75 92 ASP A CA 1
ATOM 726 C C . ASP A 1 92 ? 27.547 31.741 1.685 1.00 67.75 92 ASP A C 1
ATOM 728 O O . ASP A 1 92 ? 28.494 31.933 0.926 1.00 67.75 92 ASP A O 1
ATOM 732 N N . LYS A 1 93 ? 26.283 31.726 1.238 1.00 58.44 93 LYS A N 1
ATOM 733 C CA . LYS A 1 93 ? 25.869 32.101 -0.125 1.00 58.44 93 LYS A CA 1
ATOM 734 C C . LYS A 1 93 ? 24.984 33.357 -0.163 1.00 58.44 93 LYS A C 1
ATOM 736 O O . LYS A 1 93 ? 24.220 33.518 -1.116 1.00 58.44 93 LYS A O 1
ATOM 741 N N . LEU A 1 94 ? 25.067 34.200 0.868 1.00 50.56 94 LEU A N 1
ATOM 742 C CA . LEU A 1 94 ? 24.527 35.564 0.891 1.00 50.56 94 LEU A CA 1
ATOM 743 C C . LEU A 1 94 ? 25.655 36.578 0.699 1.00 50.56 94 LEU A C 1
ATOM 745 O O . LEU A 1 94 ? 26.725 36.374 1.311 1.00 50.56 94 LEU A O 1
#

Solvent-accessible surface area (backbone atoms only — not comparable to full-atom values): 6456 Å² total; per-residue (Å²): 118,69,52,43,81,75,67,65,53,52,50,64,57,52,10,60,79,67,75,44,53,44,71,57,44,55,50,54,51,52,52,51,51,50,53,53,60,72,62,49,80,81,58,76,75,55,75,69,61,75,67,42,93,85,58,68,91,71,86,79,80,90,73,88,79,78,82,71,95,67,89,70,81,76,93,55,93,80,69,73,74,78,76,78,80,69,92,69,79,67,75,91,78,111

Secondary structure (DSSP, 8-state):
-THHHHH---HHHHHHHTT--HHHHHHHHHHHHHHHHHH-TTPPPPTTGGG-TT-----------------PPP--TTS-------SSPPGGG-

InterPro domains:
  IPR027805 Transposase, Helix-turn-helix domain [PF13613] (2-41)

Foldseek 3Di:
DCCCVVVVDQLVVVCVVVVHDSVVSVVVVVVVVVVVVVVCPPPDDDPVQCDDDPHDPDPDDDDPPPDDDDPDPDDDPPPDDPPPPDPDDDPVVD